Protein AF-0000000068922779 (afdb_homodimer)

Structure (mmCIF, N/CA/C/O backbone):
data_AF-0000000068922779-model_v1
#
loop_
_entity.id
_entity.type
_entity.pdbx_description
1 polymer 'BnaA01g36210D protein'
#
loop_
_atom_site.group_PDB
_atom_site.id
_atom_site.type_symbol
_atom_site.label_atom_id
_atom_site.label_alt_id
_atom_site.label_comp_id
_atom_site.label_asym_id
_atom_site.label_entity_id
_atom_site.label_seq_id
_atom_site.pdbx_PDB_ins_code
_atom_site.Cartn_x
_atom_site.Cartn_y
_atom_site.Cartn_z
_atom_site.occupancy
_atom_site.B_iso_or_equiv
_atom_site.auth_seq_id
_atom_site.auth_comp_id
_atom_site.auth_asym_id
_atom_site.auth_atom_id
_atom_site.pdbx_PDB_model_num
ATOM 1 N N . MET A 1 1 ? -6.801 -11.211 -26.453 1 50.28 1 MET A N 1
ATOM 2 C CA . MET A 1 1 ? -7.262 -10.625 -25.203 1 50.28 1 MET A CA 1
ATOM 3 C C . MET A 1 1 ? -6.152 -10.625 -24.156 1 50.28 1 MET A C 1
ATOM 5 O O . MET A 1 1 ? -5.465 -11.633 -23.969 1 50.28 1 MET A O 1
ATOM 9 N N . TYR A 1 2 ? -5.625 -9.5 -23.656 1 65.19 2 TYR A N 1
ATOM 10 C CA . TYR A 1 2 ? -4.406 -9.391 -22.859 1 65.19 2 TYR A CA 1
ATOM 11 C C . TYR A 1 2 ? -4.586 -10.055 -21.5 1 65.19 2 TYR A C 1
ATOM 13 O O . TYR A 1 2 ? -5.633 -9.898 -20.859 1 65.19 2 TYR A O 1
ATOM 21 N N . ASP A 1 3 ? -3.807 -11.062 -21.094 1 85.06 3 ASP A N 1
ATOM 22 C CA . ASP A 1 3 ? -3.832 -11.805 -19.844 1 85.06 3 ASP A CA 1
ATOM 23 C C . ASP A 1 3 ? -3.525 -10.883 -18.656 1 85.06 3 ASP A C 1
ATOM 25 O O . ASP A 1 3 ? -2.445 -10.297 -18.578 1 85.06 3 ASP A O 1
ATOM 29 N N . TRP A 1 4 ? -4.547 -10.594 -17.922 1 91.25 4 TRP A N 1
ATOM 30 C CA . TRP A 1 4 ? -4.461 -9.727 -16.75 1 91.25 4 TRP A CA 1
ATOM 31 C C . TRP A 1 4 ? -3.211 -10.031 -15.938 1 91.25 4 TRP A C 1
ATOM 33 O O . TRP A 1 4 ? -2.662 -9.141 -15.273 1 91.25 4 TRP A O 1
ATOM 43 N N . PHE A 1 5 ? -2.762 -11.234 -15.93 1 95.81 5 PHE A N 1
ATOM 44 C CA . PHE A 1 5 ? -1.639 -11.711 -15.133 1 95.81 5 PHE A CA 1
ATOM 45 C C . PHE A 1 5 ? -0.348 -11.008 -15.539 1 95.81 5 PHE A C 1
ATOM 47 O O . PHE A 1 5 ? 0.45 -10.625 -14.688 1 95.81 5 PHE A O 1
ATOM 54 N N . GLU A 1 6 ? -0.204 -10.719 -16.75 1 91.94 6 GLU A N 1
ATOM 55 C CA . GLU A 1 6 ? 1.046 -10.188 -17.281 1 91.94 6 GLU A CA 1
ATOM 56 C C . GLU A 1 6 ? 1.306 -8.773 -16.766 1 91.94 6 GLU A C 1
ATOM 58 O O . GLU A 1 6 ? 2.455 -8.336 -16.703 1 91.94 6 GLU A O 1
ATOM 63 N N . LYS A 1 7 ? 0.278 -8.125 -16.391 1 89.56 7 LYS A N 1
ATOM 64 C CA . LYS A 1 7 ? 0.436 -6.746 -15.922 1 89.56 7 LYS A CA 1
ATOM 65 C C . LYS A 1 7 ? 0.249 -6.652 -14.406 1 89.56 7 LYS A C 1
ATOM 67 O O . LYS A 1 7 ? 0.225 -5.555 -13.852 1 89.56 7 LYS A O 1
ATOM 72 N N . SER A 1 8 ? 0.121 -7.789 -13.828 1 93.12 8 SER A N 1
ATOM 73 C CA . SER A 1 8 ? -0.162 -7.789 -12.398 1 93.12 8 SER A CA 1
ATOM 74 C C . SER A 1 8 ? 1.121 -7.68 -11.586 1 93.12 8 SER A C 1
ATOM 76 O O . SER A 1 8 ? 2.217 -7.879 -12.109 1 93.12 8 SER A O 1
ATOM 78 N N . PHE A 1 9 ? 0.918 -7.293 -10.336 1 92.88 9 PHE A N 1
ATOM 79 C CA . PHE A 1 9 ? 2.043 -7.219 -9.414 1 92.88 9 PHE A CA 1
ATOM 80 C C . PHE A 1 9 ? 2.652 -8.602 -9.195 1 92.88 9 PHE A C 1
ATOM 82 O O . PHE A 1 9 ? 3.779 -8.719 -8.703 1 92.88 9 PHE A O 1
ATOM 89 N N . LEU A 1 10 ? 1.952 -9.578 -9.516 1 96.38 10 LEU A N 1
ATOM 90 C CA . LEU A 1 10 ? 2.361 -10.953 -9.25 1 96.38 10 LEU A CA 1
ATOM 91 C C . LEU A 1 10 ? 3.582 -11.32 -10.086 1 96.38 10 LEU A C 1
ATOM 93 O O . LEU A 1 10 ? 4.516 -11.953 -9.586 1 96.38 10 LEU A O 1
ATOM 97 N N . VAL A 1 11 ? 3.594 -10.883 -11.336 1 95.12 11 VAL A N 1
ATOM 98 C CA . VAL A 1 11 ? 4.719 -11.188 -12.211 1 95.12 11 VAL A CA 1
ATOM 99 C C . VAL A 1 11 ? 5.992 -10.555 -11.664 1 95.12 11 VAL A C 1
ATOM 101 O O . VAL A 1 11 ? 7.008 -11.227 -11.492 1 95.12 11 VAL A O 1
ATOM 104 N N . ARG A 1 12 ? 5.898 -9.297 -11.344 1 92.06 12 ARG A N 1
ATOM 105 C CA . ARG A 1 12 ? 7.047 -8.586 -10.797 1 92.06 12 ARG A CA 1
ATOM 106 C C . ARG A 1 12 ? 7.434 -9.148 -9.43 1 92.06 12 ARG A C 1
ATOM 108 O O . ARG A 1 12 ? 8.617 -9.227 -9.102 1 92.06 12 ARG A O 1
ATOM 115 N N . GLY A 1 13 ? 6.469 -9.531 -8.719 1 94.5 13 GLY A N 1
ATOM 116 C CA . GLY A 1 13 ? 6.715 -10.133 -7.418 1 94.5 13 GLY A CA 1
ATOM 117 C C . GLY A 1 13 ? 7.516 -11.414 -7.492 1 94.5 13 GLY A C 1
ATOM 118 O O . GLY A 1 13 ? 8.484 -11.602 -6.75 1 94.5 13 GLY A O 1
ATOM 119 N N . ILE A 1 14 ? 7.137 -12.219 -8.391 1 95.44 14 ILE A N 1
ATOM 120 C CA . ILE A 1 14 ? 7.828 -13.5 -8.547 1 95.44 14 ILE A CA 1
ATOM 121 C C . ILE A 1 14 ? 9.219 -13.258 -9.141 1 95.44 14 ILE A C 1
ATOM 123 O O . ILE A 1 14 ? 10.203 -13.828 -8.656 1 95.44 14 ILE A O 1
ATOM 127 N N . ALA A 1 15 ? 9.328 -12.344 -10.148 1 93.75 15 ALA A N 1
ATOM 128 C CA . ALA A 1 15 ? 10.602 -12.023 -10.773 1 93.75 15 ALA A CA 1
ATOM 129 C C . ALA A 1 15 ? 11.57 -11.406 -9.766 1 93.75 15 ALA A C 1
ATOM 131 O O . ALA A 1 15 ? 12.781 -11.609 -9.852 1 93.75 15 ALA A O 1
ATOM 132 N N . GLY A 1 16 ? 11.086 -10.75 -8.875 1 91.25 16 GLY A N 1
ATOM 133 C CA . GLY A 1 16 ? 11.891 -10.148 -7.82 1 91.25 16 GLY A CA 1
ATOM 134 C C . GLY A 1 16 ? 12.656 -11.172 -7 1 91.25 16 GLY A C 1
ATOM 135 O O . GLY A 1 16 ? 13.641 -10.844 -6.34 1 91.25 16 GLY A O 1
ATOM 136 N N . PHE A 1 17 ? 12.203 -12.367 -7.051 1 93.56 17 PHE A N 1
ATOM 137 C CA . PHE A 1 17 ? 12.891 -13.445 -6.359 1 93.56 17 PHE A CA 1
ATOM 138 C C . PHE A 1 17 ? 13.914 -14.117 -7.277 1 93.56 17 PHE A C 1
ATOM 140 O O . PHE A 1 17 ? 14.508 -15.133 -6.914 1 93.56 17 PHE A O 1
ATOM 147 N N . GLY A 1 18 ? 14.047 -13.641 -8.562 1 92.56 18 GLY A N 1
ATOM 148 C CA . GLY A 1 18 ? 15.094 -14.133 -9.445 1 92.56 18 GLY A CA 1
ATOM 149 C C . GLY A 1 18 ? 14.578 -15.039 -10.539 1 92.56 18 GLY A C 1
ATOM 150 O O . GLY A 1 18 ? 15.359 -15.68 -11.25 1 92.56 18 GLY A O 1
ATOM 151 N N . VAL A 1 19 ? 13.367 -15.117 -10.648 1 92.44 19 VAL A N 1
ATOM 152 C CA . VAL A 1 19 ? 12.781 -15.961 -11.688 1 92.44 19 VAL A CA 1
ATOM 153 C C . VAL A 1 19 ? 12.516 -15.117 -12.938 1 92.44 19 VAL A C 1
ATOM 155 O O . VAL A 1 19 ? 11.984 -14.008 -12.844 1 92.44 19 VAL A O 1
ATOM 158 N N . ASP A 1 20 ? 12.781 -15.625 -14.055 1 94.25 20 ASP A N 1
ATOM 159 C CA . ASP A 1 20 ? 12.602 -14.938 -15.328 1 94.25 20 ASP A CA 1
ATOM 160 C C . ASP A 1 20 ? 11.125 -14.641 -15.594 1 94.25 20 ASP A C 1
ATOM 162 O O . ASP A 1 20 ? 10.281 -15.531 -15.484 1 94.25 20 ASP A O 1
ATOM 166 N N . GLU A 1 21 ? 10.836 -13.422 -15.93 1 94.81 21 GLU A N 1
ATOM 167 C CA . GLU A 1 21 ? 9.461 -12.992 -16.156 1 94.81 21 GLU A CA 1
ATOM 168 C C . GLU A 1 21 ? 8.805 -13.789 -17.281 1 94.81 21 GLU A C 1
ATOM 170 O O . GLU A 1 21 ? 7.633 -14.156 -17.188 1 94.81 21 GLU A O 1
ATOM 175 N N . SER A 1 22 ? 9.516 -13.984 -18.391 1 93.38 22 SER A N 1
ATOM 176 C CA . SER A 1 22 ? 8.969 -14.711 -19.516 1 93.38 22 SER A CA 1
ATOM 177 C C . SER A 1 22 ? 8.586 -16.141 -19.141 1 93.38 22 SER A C 1
ATOM 179 O O . SER A 1 22 ? 7.555 -16.656 -19.562 1 93.38 22 SER A O 1
ATOM 181 N N . TYR A 1 23 ? 9.422 -16.75 -18.391 1 92.81 23 TYR A N 1
ATOM 182 C CA . TYR A 1 23 ? 9.148 -18.094 -17.875 1 92.81 23 TYR A CA 1
ATOM 183 C C . TYR A 1 23 ? 7.879 -18.109 -17.047 1 92.81 23 TYR A C 1
ATOM 185 O O . TYR A 1 23 ? 7.02 -18.984 -17.234 1 92.81 23 TYR A O 1
ATOM 193 N N . VAL A 1 24 ? 7.766 -17.141 -16.141 1 94.25 24 VAL A N 1
ATOM 194 C CA . VAL A 1 24 ? 6.598 -17.047 -15.273 1 94.25 24 VAL A CA 1
ATOM 195 C C . VAL A 1 24 ? 5.332 -16.938 -16.125 1 94.25 24 VAL A C 1
ATOM 197 O O . VAL A 1 24 ? 4.359 -17.656 -15.891 1 94.25 24 VAL A O 1
ATOM 200 N N . LYS A 1 25 ? 5.344 -16.078 -17.094 1 94.12 25 LYS A N 1
ATOM 201 C CA . LYS A 1 25 ? 4.188 -15.859 -17.953 1 94.12 25 LYS A CA 1
ATOM 202 C C . LYS A 1 25 ? 3.844 -17.125 -18.734 1 94.12 25 LYS A C 1
ATOM 204 O O . LYS A 1 25 ? 2.67 -17.469 -18.875 1 94.12 25 LYS A O 1
ATOM 209 N N . GLN A 1 26 ? 4.887 -17.781 -19.25 1 92.69 26 GLN A N 1
ATOM 210 C CA . GLN A 1 26 ? 4.699 -19.016 -20.016 1 92.69 26 GLN A CA 1
ATOM 211 C C . GLN A 1 26 ? 4.035 -20.094 -19.172 1 92.69 26 GLN A C 1
ATOM 213 O O . GLN A 1 26 ? 3.096 -20.75 -19.625 1 92.69 26 GLN A O 1
ATOM 218 N N . ARG A 1 27 ? 4.504 -20.172 -18 1 93.62 27 ARG A N 1
ATOM 219 C CA . ARG A 1 27 ? 3.959 -21.219 -17.156 1 93.62 27 ARG A CA 1
ATOM 220 C C . ARG A 1 27 ? 2.545 -20.875 -16.703 1 93.62 27 ARG A C 1
ATOM 222 O O . ARG A 1 27 ? 1.692 -21.766 -16.578 1 93.62 27 ARG A O 1
ATOM 229 N N . TRP A 1 28 ? 2.289 -19.641 -16.453 1 94.56 28 TRP A N 1
ATOM 230 C CA . TRP A 1 28 ? 0.954 -19.203 -16.062 1 94.56 28 TRP A CA 1
ATOM 231 C C . TRP A 1 28 ? -0.071 -19.562 -17.141 1 94.56 28 TRP A C 1
ATOM 233 O O . TRP A 1 28 ? -1.213 -19.906 -16.812 1 94.56 28 TRP A O 1
ATOM 243 N N . ARG A 1 29 ? 0.31 -19.531 -18.359 1 93.12 29 ARG A N 1
ATOM 244 C CA . ARG A 1 29 ? -0.602 -19.844 -19.453 1 93.12 29 ARG A CA 1
ATOM 245 C C . ARG A 1 29 ? -1.097 -21.281 -19.375 1 93.12 29 ARG A C 1
ATOM 247 O O . ARG A 1 29 ? -2.168 -21.594 -19.891 1 93.12 29 ARG A O 1
ATOM 254 N N . LEU A 1 30 ? -0.381 -22.156 -18.672 1 93.44 30 LEU A N 1
ATOM 255 C CA . LEU A 1 30 ? -0.716 -23.578 -18.594 1 93.44 30 LEU A CA 1
ATOM 256 C C . LEU A 1 30 ? -1.708 -23.844 -17.469 1 93.44 30 LEU A C 1
ATOM 258 O O . LEU A 1 30 ? -2.266 -24.938 -17.375 1 93.44 30 LEU A O 1
ATOM 262 N N . VAL A 1 31 ? -1.928 -22.891 -16.641 1 93.62 31 VAL A N 1
ATOM 263 C CA . VAL A 1 31 ? -2.871 -23.031 -15.531 1 93.62 31 VAL A CA 1
ATOM 264 C C . VAL A 1 31 ? -4.301 -23.031 -16.078 1 93.62 31 VAL A C 1
ATOM 266 O O . VAL A 1 31 ? -4.625 -22.266 -16.984 1 93.62 31 VAL A O 1
ATOM 269 N N . PRO A 1 32 ? -5.109 -23.828 -15.516 1 94.12 32 PRO A N 1
ATOM 270 C CA . PRO A 1 32 ? -6.496 -23.891 -15.977 1 94.12 32 PRO A CA 1
ATOM 271 C C . PRO A 1 32 ? -7.227 -22.562 -15.859 1 94.12 32 PRO A C 1
ATOM 273 O O . PRO A 1 32 ? -7.027 -21.828 -14.891 1 94.12 32 PRO A O 1
ATOM 276 N N . VAL A 1 33 ? -8.156 -22.266 -16.719 1 93.44 33 VAL A N 1
ATOM 277 C CA . VAL A 1 33 ? -8.852 -20.984 -16.844 1 93.44 33 VAL A CA 1
ATOM 278 C C . VAL A 1 33 ? -9.688 -20.734 -15.602 1 93.44 33 VAL A C 1
ATOM 280 O O . VAL A 1 33 ? -9.742 -19.594 -15.109 1 93.44 33 VAL A O 1
ATOM 283 N N . GLU A 1 34 ? -10.297 -21.766 -15.102 1 94.88 34 GLU A N 1
ATOM 284 C CA . GLU A 1 34 ? -11.148 -21.625 -13.922 1 94.88 34 GLU A CA 1
ATOM 285 C C . GLU A 1 34 ? -10.336 -21.188 -12.703 1 94.88 34 GLU A C 1
ATOM 287 O O . GLU A 1 34 ? -10.766 -20.328 -11.93 1 94.88 34 GLU A O 1
ATOM 292 N N . THR A 1 35 ? -9.188 -21.781 -12.57 1 95.88 35 THR A N 1
ATOM 293 C CA . THR A 1 35 ? -8.289 -21.422 -11.477 1 95.88 35 THR A CA 1
ATOM 294 C C . THR A 1 35 ? -7.805 -19.984 -11.625 1 95.88 35 THR A C 1
ATOM 296 O O . THR A 1 35 ? -7.777 -19.234 -10.656 1 95.88 35 THR A O 1
ATOM 299 N N . LYS A 1 36 ? -7.461 -19.562 -12.812 1 95.88 36 LYS A N 1
ATOM 300 C CA . LYS A 1 36 ? -7.023 -18.203 -13.078 1 95.88 36 LYS A CA 1
ATOM 301 C C . LYS A 1 36 ? -8.117 -17.188 -12.719 1 95.88 36 LYS A C 1
ATOM 303 O O . LYS A 1 36 ? -7.824 -16.109 -12.195 1 95.88 36 LYS A O 1
ATOM 308 N N . ARG A 1 37 ? -9.289 -17.578 -13 1 96.06 37 ARG A N 1
ATOM 309 C CA . ARG A 1 37 ? -10.406 -16.688 -12.719 1 96.06 37 ARG A CA 1
ATOM 310 C C . ARG A 1 37 ? -10.547 -16.438 -11.227 1 96.06 37 ARG A C 1
ATOM 312 O O . ARG A 1 37 ? -10.805 -15.305 -10.797 1 96.06 37 ARG A O 1
ATOM 319 N N . LYS A 1 38 ? -10.375 -17.453 -10.453 1 96.94 38 LYS A N 1
ATOM 320 C CA . LYS A 1 38 ? -10.453 -17.312 -9.008 1 96.94 38 LYS A CA 1
ATOM 321 C C . LYS A 1 38 ? -9.352 -16.406 -8.477 1 96.94 38 LYS A C 1
ATOM 323 O O . LYS A 1 38 ? -9.594 -15.562 -7.613 1 96.94 38 LYS A O 1
ATOM 328 N N . VAL A 1 39 ? -8.18 -16.547 -9 1 96.81 39 VAL A N 1
ATOM 329 C CA . VAL A 1 39 ? -7.047 -15.719 -8.594 1 96.81 39 VAL A CA 1
ATOM 330 C C . VAL A 1 39 ? -7.293 -14.273 -9 1 96.81 39 VAL A C 1
ATOM 332 O O . VAL A 1 39 ? -7.039 -13.344 -8.227 1 96.81 39 VAL A O 1
ATOM 335 N N . GLU A 1 40 ? -7.793 -14.156 -10.18 1 96.56 40 GLU A N 1
ATOM 336 C CA . GLU A 1 40 ? -8.086 -12.812 -10.68 1 96.56 40 GLU A CA 1
ATOM 337 C C . GLU A 1 40 ? -9.07 -12.094 -9.766 1 96.56 40 GLU A C 1
ATOM 339 O O . GLU A 1 40 ? -8.906 -10.898 -9.484 1 96.56 40 GLU A O 1
ATOM 344 N N . GLU A 1 41 ? -10.047 -12.797 -9.352 1 96.62 41 GLU A N 1
ATOM 345 C CA . GLU A 1 41 ? -11.047 -12.211 -8.461 1 96.62 41 GLU A CA 1
ATOM 346 C C . GLU A 1 41 ? -10.414 -11.758 -7.152 1 96.62 41 GLU A C 1
ATOM 348 O O . GLU A 1 41 ? -10.727 -10.68 -6.648 1 96.62 41 GLU A O 1
ATOM 353 N N . LYS A 1 42 ? -9.562 -12.547 -6.652 1 96.56 42 LYS A N 1
ATOM 354 C CA . LYS A 1 42 ? -8.859 -12.18 -5.43 1 96.56 42 LYS A CA 1
ATOM 355 C C . LYS A 1 42 ? -8.008 -10.922 -5.641 1 96.56 42 LYS A C 1
ATOM 357 O O . LYS A 1 42 ? -7.98 -10.039 -4.789 1 96.56 42 LYS A O 1
ATOM 362 N N . VAL A 1 43 ? -7.336 -10.836 -6.758 1 96 43 VAL A N 1
ATOM 363 C CA . VAL A 1 43 ? -6.461 -9.711 -7.066 1 96 43 VAL A CA 1
ATOM 364 C C . VAL A 1 43 ? -7.297 -8.438 -7.219 1 96 43 VAL A C 1
ATOM 366 O O . VAL A 1 43 ? -6.918 -7.379 -6.711 1 96 43 VAL A O 1
ATOM 369 N N . LYS A 1 44 ? -8.398 -8.633 -7.883 1 95.5 44 LYS A N 1
ATOM 370 C CA . LYS A 1 44 ? -9.273 -7.48 -8.062 1 95.5 44 LYS A CA 1
ATOM 371 C C . LYS A 1 44 ? -9.805 -6.977 -6.723 1 95.5 44 LYS A C 1
ATOM 373 O O . LYS A 1 44 ? -9.883 -5.77 -6.496 1 95.5 44 LYS A O 1
ATOM 378 N N . MET A 1 45 ? -10.125 -7.875 -5.867 1 94.56 45 MET A N 1
ATOM 379 C CA . MET A 1 45 ? -10.594 -7.5 -4.535 1 94.56 45 MET A CA 1
ATOM 380 C C . MET A 1 45 ? -9.492 -6.797 -3.75 1 94.56 45 MET A C 1
ATOM 382 O O . MET A 1 45 ? -9.75 -5.801 -3.068 1 94.56 45 MET A O 1
ATOM 386 N N . LEU A 1 46 ? -8.344 -7.297 -3.871 1 93.75 46 LEU A N 1
ATOM 387 C CA . LEU A 1 46 ? -7.203 -6.68 -3.197 1 93.75 46 LEU A CA 1
ATOM 388 C C . LEU A 1 46 ? -6.945 -5.277 -3.74 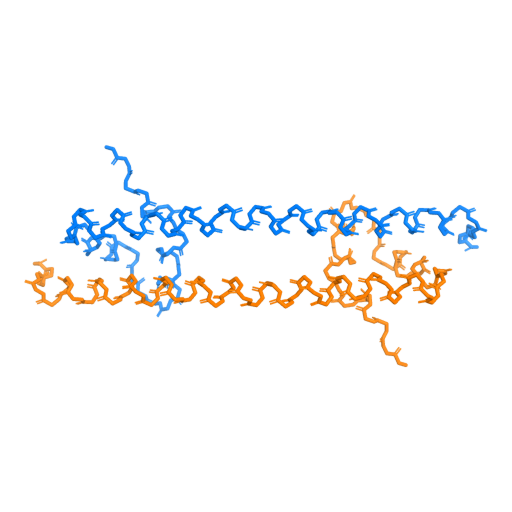1 93.75 46 LEU A C 1
ATOM 390 O O . LEU A 1 46 ? -6.652 -4.359 -2.975 1 93.75 46 LEU A O 1
ATOM 394 N N . GLN A 1 47 ? -7.02 -5.09 -5.016 1 92.19 47 GLN A N 1
ATOM 395 C CA . GLN A 1 47 ? -6.812 -3.789 -5.641 1 92.19 47 GLN A CA 1
ATOM 396 C C . GLN A 1 47 ? -7.855 -2.779 -5.164 1 92.19 47 GLN A C 1
ATOM 398 O O . GLN A 1 47 ? -7.531 -1.613 -4.926 1 92.19 47 GLN A O 1
ATOM 403 N N . ALA A 1 48 ? -9.055 -3.273 -5.062 1 92.5 48 ALA A N 1
ATOM 404 C CA . ALA A 1 48 ? -10.102 -2.396 -4.547 1 92.5 48 ALA A CA 1
ATOM 405 C C . ALA A 1 48 ? -9.781 -1.938 -3.127 1 92.5 48 ALA A C 1
ATOM 407 O O . ALA A 1 48 ? -9.961 -0.763 -2.795 1 92.5 48 ALA A O 1
ATOM 408 N N . LYS A 1 49 ? -9.32 -2.838 -2.324 1 91.56 49 LYS A N 1
ATOM 409 C CA . LYS A 1 49 ? -8.938 -2.504 -0.954 1 91.56 49 LYS A CA 1
ATOM 410 C C . LYS A 1 49 ? -7.762 -1.533 -0.934 1 91.56 49 LYS A C 1
ATOM 412 O O . LYS A 1 49 ? -7.688 -0.656 -0.07 1 91.56 49 LYS A O 1
ATOM 417 N N . GLU A 1 50 ? -6.852 -1.707 -1.837 1 89.5 50 GLU A N 1
ATOM 418 C CA . GLU A 1 50 ? -5.699 -0.812 -1.935 1 89.5 50 GLU A CA 1
ATOM 419 C C . GLU A 1 50 ? -6.141 0.623 -2.211 1 89.5 50 GLU A C 1
ATOM 421 O O . GLU A 1 50 ? -5.598 1.566 -1.633 1 89.5 50 GLU A O 1
ATOM 426 N N . ILE A 1 51 ? -7.094 0.722 -3.074 1 91.69 51 ILE A N 1
ATOM 427 C CA . ILE A 1 51 ? -7.602 2.051 -3.4 1 91.69 51 ILE A CA 1
ATOM 428 C C . ILE A 1 51 ? -8.242 2.678 -2.162 1 91.69 51 ILE A C 1
ATOM 430 O O . ILE A 1 51 ? -8.062 3.871 -1.903 1 91.69 51 ILE A O 1
ATOM 434 N N . GLU A 1 52 ? -8.953 1.856 -1.407 1 90 52 GLU A N 1
ATOM 435 C CA . GLU A 1 52 ? -9.547 2.336 -0.164 1 90 52 GLU A CA 1
ATOM 436 C C . GLU A 1 52 ? -8.477 2.793 0.821 1 90 52 GLU A C 1
ATOM 438 O O . GLU A 1 52 ? -8.641 3.814 1.494 1 90 52 GLU A O 1
ATOM 443 N N . PHE A 1 53 ? -7.418 2.09 0.815 1 90.5 53 PHE A N 1
ATOM 444 C CA . PHE A 1 53 ? -6.293 2.447 1.673 1 90.5 53 PHE A CA 1
ATOM 445 C C . PHE A 1 53 ? -5.695 3.783 1.252 1 90.5 53 PHE A C 1
ATOM 447 O O . PHE A 1 53 ? -5.379 4.621 2.098 1 90.5 53 PHE A O 1
ATOM 454 N N . VAL A 1 54 ? -5.551 3.938 0.076 1 90.5 54 VAL A N 1
ATOM 455 C CA . VAL A 1 54 ? -5.016 5.191 -0.448 1 90.5 54 VAL A CA 1
ATOM 456 C C . VAL A 1 54 ? -5.949 6.344 -0.083 1 90.5 54 VAL A C 1
ATOM 458 O O . VAL A 1 54 ? -5.492 7.422 0.303 1 90.5 54 VAL A O 1
ATOM 461 N N . LEU A 1 55 ? -7.23 6.121 -0.135 1 94.75 55 LEU A N 1
ATOM 462 C CA . LEU A 1 55 ? -8.211 7.133 0.255 1 94.75 55 LEU A CA 1
ATOM 463 C C . LEU A 1 55 ? -8.031 7.523 1.719 1 94.75 55 LEU A C 1
ATOM 465 O O . LEU A 1 55 ? -8.008 8.711 2.049 1 94.75 55 LEU A O 1
ATOM 469 N N . GLN A 1 56 ? -7.859 6.531 2.557 1 94 56 GLN A N 1
ATOM 470 C CA . GLN A 1 56 ? -7.672 6.793 3.979 1 94 56 GLN A CA 1
ATOM 471 C C . GLN A 1 56 ? -6.395 7.586 4.227 1 94 56 GLN A C 1
ATOM 473 O O . GLN A 1 56 ? -6.387 8.523 5.027 1 94 56 GLN A O 1
ATOM 478 N N . LYS A 1 57 ? -5.301 7.242 3.551 1 94.94 57 LYS A N 1
ATOM 479 C CA . LYS A 1 57 ? -4.035 7.961 3.686 1 94.94 57 LYS A CA 1
ATOM 480 C C . LYS A 1 57 ? -4.191 9.422 3.281 1 94.94 57 LYS A C 1
ATOM 482 O O . LYS A 1 57 ? -3.643 10.312 3.936 1 94.94 57 LYS A O 1
ATOM 487 N N . THR A 1 58 ? -4.93 9.633 2.189 1 96 58 THR A N 1
ATOM 488 C CA . THR A 1 58 ? -5.09 11 1.694 1 96 58 THR A CA 1
ATOM 489 C C . THR A 1 58 ? -5.934 11.828 2.654 1 96 58 THR A C 1
ATOM 491 O O . THR A 1 58 ? -5.719 13.031 2.797 1 96 58 THR A O 1
ATOM 494 N N . GLU A 1 59 ? -6.855 11.156 3.316 1 96.5 59 GLU A N 1
ATOM 495 C CA . GLU A 1 59 ? -7.664 11.852 4.312 1 96.5 59 GLU A CA 1
ATOM 496 C C . GLU A 1 59 ? -6.812 12.32 5.492 1 96.5 59 GLU A C 1
ATOM 498 O O . GLU A 1 59 ? -6.945 13.453 5.953 1 96.5 59 GLU A O 1
ATOM 503 N N . ILE A 1 60 ? -5.945 11.445 5.926 1 96.44 60 ILE A N 1
ATOM 504 C CA . ILE A 1 60 ? -5.066 11.797 7.035 1 96.44 60 ILE A CA 1
ATOM 505 C C . ILE A 1 60 ? -4.105 12.898 6.602 1 96.44 60 ILE A C 1
ATOM 507 O O . ILE A 1 60 ? -3.865 13.852 7.344 1 96.44 60 ILE A O 1
ATOM 511 N N . LEU A 1 61 ? -3.613 12.773 5.402 1 96.75 61 LEU A N 1
ATOM 512 C CA . LEU A 1 61 ? -2.732 13.797 4.859 1 96.75 61 LEU A CA 1
ATOM 513 C C . LEU A 1 61 ? -3.438 15.148 4.809 1 96.75 61 LEU A C 1
ATOM 515 O O . LEU A 1 61 ? -2.855 16.172 5.172 1 96.75 61 LEU A O 1
ATOM 519 N N . HIS A 1 62 ? -4.699 15.148 4.367 1 97.25 62 HIS A N 1
ATOM 520 C CA . HIS A 1 62 ? -5.492 16.375 4.316 1 97.25 62 HIS A CA 1
ATOM 521 C C . HIS A 1 62 ? -5.672 16.969 5.707 1 97.25 62 HIS A C 1
ATOM 523 O O . HIS A 1 62 ? -5.5 18.172 5.895 1 97.25 62 HIS A O 1
ATOM 529 N N . GLU A 1 63 ? -6.016 16.172 6.641 1 97.12 63 GLU A N 1
ATOM 530 C CA . GLU A 1 63 ? -6.203 16.625 8.016 1 97.12 63 GLU A CA 1
ATOM 531 C C . GLU A 1 63 ? -4.93 17.25 8.57 1 97.12 63 GLU A C 1
ATOM 533 O O . GLU A 1 63 ? -4.961 18.359 9.109 1 97.12 63 GLU A O 1
ATOM 538 N N . VAL A 1 64 ? -3.805 16.562 8.383 1 97.19 64 VAL A N 1
ATOM 539 C CA . VAL A 1 64 ? -2.533 17.016 8.945 1 97.19 64 VAL A CA 1
ATOM 540 C C . VAL A 1 64 ? -2.094 18.312 8.258 1 97.19 64 VAL A C 1
ATOM 542 O O . VAL A 1 64 ? -1.633 19.234 8.914 1 97.19 64 VAL A O 1
ATOM 545 N N . THR A 1 65 ? -2.264 18.312 6.949 1 97.06 65 THR A N 1
ATOM 546 C CA . THR A 1 65 ? -1.9 19.531 6.223 1 97.06 65 THR A CA 1
ATOM 547 C C . THR A 1 65 ? -2.734 20.719 6.699 1 97.06 65 THR A C 1
ATOM 549 O O . THR A 1 65 ? -2.221 21.828 6.836 1 97.06 65 THR A O 1
ATOM 552 N N . SER A 1 66 ? -3.992 20.438 7 1 96.31 66 SER A N 1
ATOM 553 C CA . SER A 1 66 ? -4.875 21.484 7.512 1 96.31 66 SER A CA 1
ATOM 554 C C . SER A 1 66 ? -4.41 21.984 8.883 1 96.31 66 SER A C 1
ATOM 556 O O . SER A 1 66 ? -4.414 23.188 9.148 1 96.31 66 SER A O 1
ATOM 558 N N . LEU A 1 67 ? -4.023 21.109 9.727 1 96.06 67 LEU A N 1
ATOM 559 C CA . LEU A 1 67 ? -3.525 21.453 11.055 1 96.06 67 LEU A CA 1
ATOM 560 C C . LEU A 1 67 ? -2.264 22.312 10.945 1 96.06 67 LEU A C 1
ATOM 562 O O . LEU A 1 67 ? -2.117 23.297 11.664 1 96.06 67 LEU A O 1
ATOM 566 N N . ILE A 1 68 ? -1.364 21.984 10.07 1 95.19 68 ILE A N 1
ATOM 567 C CA . ILE A 1 68 ? -0.113 22.703 9.859 1 95.19 68 ILE A CA 1
ATOM 568 C C . ILE A 1 68 ? -0.406 24.109 9.32 1 95.19 68 ILE A C 1
ATOM 570 O O . ILE A 1 68 ? 0.205 25.078 9.758 1 95.19 68 ILE A O 1
ATOM 574 N N . ALA A 1 69 ? -1.338 24.156 8.367 1 93.94 69 ALA A N 1
ATOM 575 C CA . ALA A 1 69 ? -1.736 25.453 7.824 1 93.94 69 ALA A CA 1
ATOM 576 C C . ALA A 1 69 ? -2.268 26.359 8.922 1 93.94 69 ALA A C 1
ATOM 578 O O . ALA A 1 69 ? -1.903 27.547 8.992 1 93.94 69 ALA A O 1
ATOM 579 N N . GLU A 1 70 ? -3.078 25.891 9.805 1 93.44 70 GLU A N 1
ATOM 580 C CA . GLU A 1 70 ? -3.635 26.672 10.906 1 93.44 70 GLU A CA 1
ATOM 581 C C . GLU A 1 70 ? -2.539 27.125 11.867 1 93.44 70 GLU A C 1
ATOM 583 O O . GLU A 1 70 ? -2.525 28.281 12.297 1 93.44 70 GLU A O 1
ATOM 588 N N . ALA A 1 71 ? -1.614 26.203 12.156 1 91.75 71 ALA A N 1
ATOM 589 C CA . ALA A 1 71 ? -0.501 26.547 13.039 1 91.75 71 ALA A CA 1
ATOM 590 C C . ALA A 1 71 ? 0.382 27.625 12.43 1 91.75 71 ALA A C 1
ATOM 592 O O . ALA A 1 71 ? 0.985 28.422 13.148 1 91.75 71 ALA A O 1
ATOM 593 N N . SER A 1 72 ? 0.548 27.609 11.133 1 88 72 SER A N 1
ATOM 594 C CA . SER A 1 72 ? 1.379 28.562 10.406 1 88 72 SER A CA 1
ATOM 595 C C . SER A 1 72 ? 0.76 29.953 10.414 1 88 72 SER A C 1
ATOM 597 O O . SER A 1 72 ? 1.47 30.953 10.297 1 88 72 SER A O 1
ATOM 599 N N . LYS A 1 73 ? -0.479 30.062 10.492 1 89.81 73 LYS A N 1
ATOM 600 C CA . LYS A 1 73 ? -1.168 31.344 10.547 1 89.81 73 LYS A CA 1
ATOM 601 C C . LYS A 1 73 ? -1.014 31.984 11.922 1 89.81 73 LYS A C 1
ATOM 603 O O . LYS A 1 73 ? -0.839 33.188 12.031 1 89.81 73 LYS A O 1
ATOM 608 N N . ASN A 1 74 ? -1.047 31.25 12.875 1 79.88 74 ASN A N 1
ATOM 609 C CA . ASN A 1 74 ? -1.059 31.75 14.25 1 79.88 74 ASN A CA 1
ATOM 610 C C . ASN A 1 74 ? 0.344 32.125 14.727 1 79.88 74 ASN A C 1
ATOM 612 O O . ASN A 1 74 ? 0.502 32.906 15.656 1 79.88 74 ASN A O 1
ATOM 616 N N . LYS A 1 75 ? 1.425 31.469 14.219 1 72.81 75 LYS A N 1
ATOM 617 C CA . LYS A 1 75 ? 2.795 31.797 14.594 1 72.81 75 LYS A CA 1
ATOM 618 C C . LYS A 1 75 ? 3.703 31.844 13.367 1 72.81 75 LYS A C 1
ATOM 620 O O . LYS A 1 75 ? 4.367 30.859 13.047 1 72.81 75 LYS A O 1
ATOM 625 N N . PRO A 1 76 ? 3.633 33 12.648 1 64.62 76 PRO A N 1
ATOM 626 C CA . PRO A 1 76 ? 4.531 33.062 11.492 1 64.62 76 PRO A CA 1
ATOM 627 C C . PRO A 1 76 ? 5.996 32.844 11.875 1 64.62 76 PRO A C 1
ATOM 629 O O . PRO A 1 76 ? 6.387 33.125 13.016 1 64.62 76 PRO A O 1
ATOM 632 N N . LEU A 1 77 ? 6.621 31.875 11.273 1 59.41 77 LEU A N 1
ATOM 633 C CA . LEU A 1 77 ? 8.031 31.672 11.586 1 59.41 77 LEU A CA 1
ATOM 634 C C . LEU A 1 77 ? 8.781 33 11.617 1 59.41 77 LEU A C 1
ATOM 636 O O . LEU A 1 77 ? 8.531 33.875 10.797 1 59.41 77 LEU A O 1
ATOM 640 N N . GLU A 1 78 ? 9.234 33.344 12.859 1 51.31 78 GLU A N 1
ATOM 641 C CA . GLU A 1 78 ? 10.102 34.5 12.938 1 51.31 78 GLU A CA 1
ATOM 642 C C . GLU A 1 78 ? 11.281 34.375 11.969 1 51.31 78 GLU A C 1
ATOM 644 O O . GLU A 1 78 ? 11.75 33.281 11.695 1 51.31 78 GLU A O 1
ATOM 649 N N . MET B 1 1 ? 12.531 12.758 23.422 1 50.5 1 MET B N 1
ATOM 650 C CA . MET B 1 1 ? 11.625 11.727 22.906 1 50.5 1 MET B CA 1
ATOM 651 C C . MET B 1 1 ? 11.266 11.992 21.453 1 50.5 1 MET B C 1
ATOM 653 O O . MET B 1 1 ? 10.945 13.117 21.078 1 50.5 1 MET B O 1
ATOM 657 N N . TYR B 1 2 ? 11.625 11.148 20.453 1 66.38 2 TYR B N 1
ATOM 658 C CA . TYR B 1 2 ? 11.57 11.438 19.016 1 66.38 2 TYR B CA 1
ATOM 659 C C . TYR B 1 2 ? 10.133 11.562 18.547 1 66.38 2 TYR B C 1
ATOM 661 O O . TYR B 1 2 ? 9.266 10.781 18.953 1 66.38 2 TYR B O 1
ATOM 669 N N . ASP B 1 3 ? 9.664 12.672 17.984 1 85.44 3 ASP B N 1
ATOM 670 C CA . ASP B 1 3 ? 8.336 12.961 17.453 1 85.44 3 ASP B CA 1
ATOM 671 C C . ASP B 1 3 ? 7.98 12.023 16.297 1 85.44 3 ASP B C 1
ATOM 673 O O . ASP B 1 3 ? 8.648 12.023 15.266 1 85.44 3 ASP B O 1
ATOM 677 N N . TRP B 1 4 ? 7.121 11.102 16.594 1 91.38 4 TRP B N 1
ATOM 678 C CA . TRP B 1 4 ? 6.668 10.102 15.633 1 91.38 4 TRP B CA 1
ATOM 679 C C . TRP B 1 4 ? 6.414 10.734 14.266 1 91.38 4 TRP B C 1
ATOM 681 O O . TRP B 1 4 ? 6.551 10.07 13.234 1 91.38 4 TRP B O 1
ATOM 691 N N . PHE B 1 5 ? 6.012 11.961 14.219 1 95.94 5 PHE B N 1
ATOM 692 C CA . PHE B 1 5 ? 5.637 12.68 13.016 1 95.94 5 PHE B CA 1
ATOM 693 C C . PHE B 1 5 ? 6.82 12.805 12.062 1 95.94 5 PHE B C 1
ATOM 695 O O . PHE B 1 5 ? 6.672 12.625 10.852 1 95.94 5 PHE B O 1
ATOM 702 N N . GLU B 1 6 ? 7.945 12.969 12.562 1 92.19 6 GLU B N 1
ATOM 703 C CA . GLU B 1 6 ? 9.133 13.242 11.766 1 92.19 6 GLU B CA 1
ATOM 704 C C . GLU B 1 6 ? 9.516 12.039 10.906 1 92.19 6 GLU B C 1
ATOM 706 O O . GLU B 1 6 ? 10.148 12.188 9.859 1 92.19 6 GLU B O 1
ATOM 711 N N . LYS B 1 7 ? 9.094 10.898 11.336 1 89.75 7 LYS B N 1
ATOM 712 C CA . LYS B 1 7 ? 9.453 9.688 10.602 1 89.75 7 LYS B CA 1
ATOM 713 C C . LYS B 1 7 ? 8.242 9.125 9.852 1 89.75 7 LYS B C 1
ATOM 715 O O . LYS B 1 7 ? 8.32 8.039 9.273 1 89.75 7 LYS B O 1
ATOM 720 N N . SER B 1 8 ? 7.203 9.859 9.914 1 93.31 8 SER B N 1
ATOM 721 C CA . SER B 1 8 ? 5.973 9.352 9.305 1 93.31 8 SER B CA 1
ATOM 722 C C . SER B 1 8 ? 5.938 9.648 7.812 1 93.31 8 SER B C 1
ATOM 724 O O . SER B 1 8 ? 6.711 10.469 7.316 1 93.31 8 SER B O 1
ATOM 726 N N . PHE B 1 9 ? 5.07 8.898 7.148 1 93 9 PHE B N 1
ATOM 727 C CA . PHE B 1 9 ? 4.875 9.125 5.723 1 93 9 PHE B CA 1
ATOM 728 C C . PHE B 1 9 ? 4.305 10.516 5.465 1 93 9 PHE B C 1
ATOM 730 O O . PHE B 1 9 ? 4.348 11.016 4.34 1 93 9 PHE B O 1
ATOM 737 N N . LEU B 1 10 ? 3.801 11.109 6.438 1 96.38 10 LEU B N 1
ATOM 738 C CA . LEU B 1 10 ? 3.113 12.391 6.316 1 96.38 10 LEU B CA 1
ATOM 739 C C . LEU B 1 10 ? 4.09 13.492 5.938 1 96.38 10 LEU B C 1
ATOM 741 O O . LEU B 1 10 ? 3.787 14.328 5.082 1 96.38 10 LEU B O 1
ATOM 745 N N . VAL B 1 11 ? 5.277 13.453 6.516 1 95.38 11 VAL B N 1
ATOM 746 C CA . VAL B 1 11 ? 6.273 14.477 6.227 1 95.38 11 VAL B CA 1
ATOM 747 C C . VAL B 1 11 ? 6.676 14.406 4.754 1 95.38 11 VAL B C 1
ATOM 749 O O . VAL B 1 11 ? 6.629 15.406 4.039 1 95.38 11 VAL B O 1
ATOM 752 N N . ARG B 1 12 ? 6.984 13.227 4.32 1 92.12 12 ARG B N 1
ATOM 753 C CA . ARG B 1 12 ? 7.371 13.039 2.924 1 92.12 12 ARG B CA 1
ATOM 754 C C . ARG B 1 12 ? 6.199 13.32 1.989 1 92.12 12 ARG B C 1
ATOM 756 O O . ARG B 1 12 ? 6.383 13.859 0.898 1 92.12 12 ARG B O 1
ATOM 763 N N . GLY B 1 13 ? 5.066 12.984 2.445 1 94.69 13 GLY B N 1
ATOM 764 C CA . GLY B 1 13 ? 3.867 13.258 1.667 1 94.69 13 GLY B CA 1
ATOM 765 C C . GLY B 1 13 ? 3.635 14.734 1.418 1 94.69 13 GLY B C 1
ATOM 766 O O . GLY B 1 13 ? 3.367 15.141 0.287 1 94.69 13 GLY B O 1
ATOM 767 N N . ILE B 1 14 ? 3.803 15.477 2.434 1 95.69 14 ILE B N 1
ATOM 768 C CA . ILE B 1 14 ? 3.602 16.922 2.312 1 95.69 14 ILE B CA 1
ATOM 769 C C . ILE B 1 14 ? 4.742 17.531 1.502 1 95.69 14 ILE B C 1
ATOM 771 O O . ILE B 1 14 ? 4.504 18.344 0.607 1 95.69 14 ILE B O 1
ATOM 775 N N . ALA B 1 15 ? 6.004 17.078 1.745 1 94.19 15 ALA B N 1
ATOM 776 C CA . ALA B 1 15 ? 7.168 17.578 1.022 1 94.19 15 ALA B CA 1
ATOM 777 C C . ALA B 1 15 ? 7.074 17.25 -0.466 1 94.19 15 ALA B C 1
ATOM 779 O O . ALA B 1 15 ? 7.547 18.016 -1.307 1 94.19 15 ALA B O 1
ATOM 780 N N . GLY B 1 16 ? 6.496 16.25 -0.782 1 91.81 16 GLY B N 1
ATOM 781 C CA . GLY B 1 16 ? 6.289 15.852 -2.166 1 91.81 16 GLY B CA 1
ATOM 782 C C . GLY B 1 16 ? 5.477 16.859 -2.957 1 91.81 16 GLY B C 1
ATOM 783 O O . GLY B 1 16 ? 5.531 16.875 -4.188 1 91.81 16 GLY B O 1
ATOM 784 N N . PHE B 1 17 ? 4.762 17.656 -2.277 1 93.94 17 PHE B N 1
ATOM 785 C CA . PHE B 1 17 ? 3.994 18.719 -2.922 1 93.94 17 PHE B CA 1
ATOM 786 C C . PHE B 1 17 ? 4.809 20 -3.012 1 93.94 17 PHE B C 1
ATOM 788 O O . PHE B 1 17 ? 4.293 21.047 -3.406 1 93.94 17 PHE B O 1
ATOM 795 N N . GLY B 1 18 ? 6.102 20 -2.506 1 92.75 18 GLY B N 1
ATOM 796 C CA . GLY B 1 18 ? 6.988 21.141 -2.691 1 92.75 18 GLY B CA 1
ATOM 797 C C . GLY B 1 18 ? 7.199 21.938 -1.422 1 92.75 18 GLY B C 1
ATOM 798 O O . GLY B 1 18 ? 7.781 23.031 -1.459 1 92.75 18 GLY B O 1
ATOM 799 N N . VAL B 1 19 ? 6.723 21.453 -0.403 1 92.56 19 VAL B N 1
ATOM 800 C CA . VAL B 1 19 ? 6.902 22.141 0.869 1 92.56 19 VAL B CA 1
ATOM 801 C C . VAL B 1 19 ? 8.164 21.625 1.562 1 92.56 19 VAL B C 1
ATOM 803 O O . VAL B 1 19 ? 8.391 20.422 1.634 1 92.56 19 VAL B O 1
ATOM 806 N N . ASP B 1 20 ? 8.93 22.469 2.121 1 94.44 20 ASP B N 1
ATOM 807 C CA . ASP B 1 20 ? 10.172 22.125 2.799 1 94.44 20 ASP B CA 1
ATOM 808 C C . ASP B 1 20 ? 9.906 21.25 4.023 1 94.44 20 ASP B C 1
ATOM 810 O O . ASP B 1 20 ? 9.055 21.562 4.848 1 94.44 20 ASP B O 1
ATOM 814 N N . GLU B 1 21 ? 10.625 20.156 4.141 1 95 21 GLU B N 1
ATOM 815 C CA . GLU B 1 21 ? 10.43 19.203 5.227 1 95 21 GLU B CA 1
ATOM 816 C C . GLU B 1 21 ? 10.656 19.859 6.586 1 95 21 GLU B C 1
ATOM 818 O O . GLU B 1 21 ? 9.922 19.594 7.539 1 95 21 GLU B O 1
ATOM 823 N N . SER B 1 22 ? 11.719 20.656 6.723 1 93.56 22 SER B N 1
ATOM 824 C CA . SER B 1 22 ? 12.023 21.312 7.992 1 93.56 22 SER B CA 1
ATOM 825 C C . SER B 1 22 ? 10.898 22.234 8.43 1 93.56 22 SER B C 1
ATOM 827 O O . SER B 1 22 ? 10.562 22.297 9.617 1 93.56 22 SER B O 1
ATOM 829 N N . TYR B 1 23 ? 10.367 22.953 7.504 1 93.06 23 TYR B N 1
ATOM 830 C CA . TYR B 1 23 ? 9.227 23.828 7.77 1 93.06 23 TYR B CA 1
ATOM 831 C C . TYR B 1 23 ? 8.039 23.031 8.289 1 93.06 23 TYR B C 1
ATOM 833 O O . TYR B 1 23 ? 7.418 23.406 9.289 1 93.06 23 TYR B O 1
ATOM 841 N N . VAL B 1 24 ? 7.746 21.922 7.625 1 94.38 24 VAL B N 1
ATOM 842 C CA . VAL B 1 24 ? 6.637 21.062 8.008 1 94.38 24 VAL B CA 1
ATOM 843 C C . VAL B 1 24 ? 6.824 20.594 9.453 1 94.38 24 VAL B C 1
ATOM 845 O O . VAL B 1 24 ? 5.902 20.688 10.266 1 94.38 24 VAL B O 1
ATOM 848 N N . LYS B 1 25 ? 7.996 20.125 9.773 1 94.25 25 LYS B N 1
ATOM 849 C CA . LYS B 1 25 ? 8.297 19.625 11.117 1 94.25 25 LYS B CA 1
ATOM 850 C C . LYS B 1 25 ? 8.172 20.734 12.156 1 94.25 25 LYS B C 1
ATOM 852 O O . LYS B 1 25 ? 7.621 20.516 13.242 1 94.25 25 LYS B O 1
ATOM 857 N N . GLN B 1 26 ? 8.672 21.906 11.805 1 92.88 26 GLN B N 1
ATOM 858 C CA . GLN B 1 26 ? 8.617 23.062 12.711 1 92.88 26 GLN B CA 1
ATOM 859 C C . GLN B 1 26 ? 7.172 23.438 13.023 1 92.88 26 GLN B C 1
ATOM 861 O O . GLN B 1 26 ? 6.824 23.656 14.188 1 92.88 26 GLN B O 1
ATOM 866 N N . ARG B 1 27 ? 6.434 23.422 12.023 1 93.75 27 ARG B N 1
ATOM 867 C CA . ARG B 1 27 ? 5.047 23.828 12.227 1 93.75 27 ARG B CA 1
ATOM 868 C C . ARG B 1 27 ? 4.266 22.766 12.984 1 93.75 27 ARG B C 1
ATOM 870 O O . ARG B 1 27 ? 3.408 23.078 13.812 1 93.75 27 ARG B O 1
ATOM 877 N N . TRP B 1 28 ? 4.543 21.562 12.719 1 94.69 28 TRP B N 1
ATOM 878 C CA . TRP B 1 28 ? 3.896 20.453 13.422 1 94.69 28 TRP B CA 1
ATOM 879 C C . TRP B 1 28 ? 4.133 20.562 14.93 1 94.69 28 TRP B C 1
ATOM 881 O O . TRP B 1 28 ? 3.248 20.234 15.727 1 94.69 28 TRP B O 1
ATOM 891 N N . ARG B 1 29 ? 5.262 21.016 15.328 1 93.25 29 ARG B N 1
ATOM 892 C CA . ARG B 1 29 ? 5.598 21.125 16.75 1 93.25 29 ARG B CA 1
ATOM 893 C C . ARG B 1 29 ? 4.656 22.094 17.453 1 93.25 29 ARG B C 1
ATOM 895 O O . ARG B 1 29 ? 4.469 21.984 18.672 1 93.25 29 ARG B O 1
ATOM 902 N N . LEU B 1 30 ? 3.988 22.984 16.719 1 93.44 30 LEU B N 1
ATOM 903 C CA . LEU B 1 30 ? 3.125 24 17.312 1 93.44 30 LEU B CA 1
ATOM 904 C C . LEU B 1 30 ? 1.71 23.469 17.516 1 93.44 30 LEU B C 1
ATOM 906 O O . LEU B 1 30 ? 0.89 24.094 18.188 1 93.44 30 LEU B O 1
ATOM 910 N N . VAL B 1 31 ? 1.407 22.359 16.953 1 93.62 31 VAL B N 1
ATOM 911 C CA . VAL B 1 31 ? 0.092 21.734 17.094 1 93.62 31 VAL B CA 1
ATOM 912 C C . VAL B 1 31 ? -0.081 21.203 18.5 1 93.62 31 VAL B C 1
ATOM 914 O O . VAL B 1 31 ? 0.854 20.641 19.078 1 93.62 31 VAL B O 1
ATOM 917 N N . PRO B 1 32 ? -1.208 21.344 19.031 1 94.06 32 PRO B N 1
ATOM 918 C CA . PRO B 1 32 ? -1.452 20.875 20.391 1 94.06 32 PRO B CA 1
ATOM 919 C C . PRO B 1 32 ? -1.223 19.375 20.547 1 94.06 32 PRO B C 1
ATOM 921 O O . PRO B 1 32 ? -1.555 18.594 19.656 1 94.06 32 PRO B O 1
ATOM 924 N N . VAL B 1 33 ? -0.807 18.906 21.688 1 93.44 33 VAL B N 1
ATOM 925 C CA . VAL B 1 33 ? -0.398 17.531 21.969 1 93.44 33 VAL B CA 1
ATOM 926 C C . VAL B 1 33 ? -1.596 16.594 21.828 1 93.44 33 VAL B C 1
ATOM 928 O O . VAL B 1 33 ? -1.47 15.492 21.297 1 93.44 33 VAL B O 1
ATOM 931 N N . GLU B 1 34 ? -2.73 17.047 22.297 1 94.81 34 GLU B N 1
ATOM 932 C CA . GLU B 1 34 ? -3.926 16.219 22.234 1 94.81 34 GLU B CA 1
ATOM 933 C C . GLU B 1 34 ? -4.34 15.922 20.797 1 94.81 34 GLU B C 1
ATOM 935 O O . GLU B 1 34 ? -4.707 14.797 20.469 1 94.81 34 GLU B O 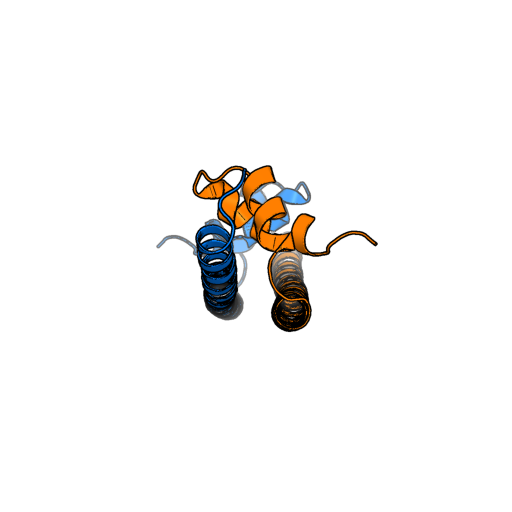1
ATOM 940 N N . THR B 1 35 ? -4.254 16.938 19.984 1 95.75 35 THR B N 1
ATOM 941 C CA . THR B 1 35 ? -4.555 16.781 18.562 1 95.75 35 THR B CA 1
ATOM 942 C C . THR B 1 35 ? -3.559 15.836 17.906 1 95.75 35 THR B C 1
ATOM 944 O O . THR B 1 35 ? -3.947 14.961 17.125 1 95.75 35 THR B O 1
ATOM 947 N N . LYS B 1 36 ? -2.289 15.945 18.203 1 96 36 LYS B N 1
ATOM 948 C CA . LYS B 1 36 ? -1.251 15.078 17.656 1 96 36 LYS B CA 1
ATOM 949 C C . LYS B 1 36 ? -1.505 13.617 18.047 1 96 36 LYS B C 1
ATOM 951 O O . LYS B 1 36 ? -1.277 12.711 17.234 1 96 36 LYS B O 1
ATOM 956 N N . ARG B 1 37 ? -1.963 13.461 19.203 1 96.06 37 ARG B N 1
ATOM 957 C CA . ARG B 1 37 ? -2.217 12.102 19.688 1 96.06 37 ARG B CA 1
ATOM 958 C C . ARG B 1 37 ? -3.316 11.438 18.859 1 96.06 37 ARG B C 1
ATOM 960 O O . ARG B 1 37 ? -3.217 10.25 18.531 1 96.06 37 ARG B O 1
ATOM 967 N N . LYS B 1 38 ? -4.32 12.18 18.547 1 97 38 LYS B N 1
ATOM 968 C CA . LYS B 1 38 ? -5.418 11.648 17.75 1 97 38 LYS B CA 1
ATOM 969 C C . LYS B 1 38 ? -4.938 11.273 16.344 1 97 38 LYS B C 1
ATOM 971 O O . LYS B 1 38 ? -5.309 10.219 15.82 1 97 38 LYS B O 1
ATOM 976 N N . VAL B 1 39 ? -4.121 12.078 15.781 1 96.88 39 VAL B N 1
ATOM 977 C CA . VAL B 1 39 ? -3.572 11.812 14.453 1 96.88 39 VAL B CA 1
ATOM 978 C C . VAL B 1 39 ? -2.668 10.586 14.508 1 96.88 39 VAL B C 1
ATOM 980 O O . VAL B 1 39 ? -2.725 9.727 13.625 1 96.88 39 VAL B O 1
ATOM 983 N N . GLU B 1 40 ? -1.911 10.555 15.547 1 96.62 40 GLU B N 1
ATOM 984 C CA . GLU B 1 40 ? -1.009 9.414 15.711 1 96.62 40 GLU B CA 1
ATOM 985 C C . GLU B 1 40 ? -1.782 8.102 15.758 1 96.62 40 GLU B C 1
ATOM 987 O O . GLU B 1 40 ? -1.365 7.109 15.164 1 96.62 40 GLU B O 1
ATOM 992 N N . GLU B 1 41 ? -2.834 8.117 16.469 1 96.62 41 GLU B N 1
ATOM 993 C CA . GLU B 1 41 ? -3.658 6.918 16.578 1 96.62 41 GLU B CA 1
ATOM 994 C C . GLU B 1 41 ? -4.195 6.492 15.211 1 96.62 41 GLU B C 1
ATOM 996 O O . GLU B 1 41 ? -4.199 5.305 14.883 1 96.62 41 GLU B O 1
ATOM 1001 N N . LYS B 1 42 ? -4.613 7.438 14.477 1 96.62 42 LYS B N 1
ATOM 1002 C CA . LYS B 1 42 ? -5.09 7.145 13.125 1 96.62 42 LYS B CA 1
ATOM 1003 C C . LYS B 1 42 ? -3.975 6.555 12.266 1 96.62 42 LYS B C 1
ATOM 1005 O O . LYS B 1 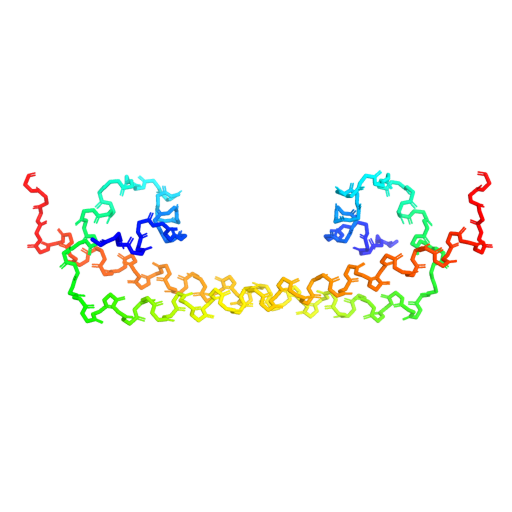42 ? -4.199 5.602 11.516 1 96.62 42 LYS B O 1
ATOM 1010 N N . VAL B 1 43 ? -2.797 7.094 12.352 1 96 43 VAL B N 1
ATOM 1011 C CA . VAL B 1 43 ? -1.657 6.645 11.562 1 96 43 VAL B CA 1
ATOM 1012 C C . VAL B 1 43 ? -1.277 5.223 11.961 1 96 43 VAL B C 1
ATOM 1014 O O . VAL B 1 43 ? -0.998 4.383 11.102 1 96 43 VAL B O 1
ATOM 1017 N N . LYS B 1 44 ? -1.31 5.039 13.25 1 95.62 44 LYS B N 1
ATOM 1018 C CA . LYS B 1 44 ? -0.989 3.699 13.734 1 95.62 44 LYS B CA 1
ATOM 1019 C C . LYS B 1 44 ? -2 2.676 13.227 1 95.62 44 LYS B C 1
ATOM 1021 O O . LYS B 1 44 ? -1.627 1.566 12.836 1 95.62 44 LYS B O 1
ATOM 1026 N N . MET B 1 45 ? -3.234 3.053 13.195 1 94.56 45 MET B N 1
ATOM 1027 C CA . MET B 1 45 ? -4.277 2.17 12.68 1 94.56 45 MET B CA 1
ATOM 1028 C C . MET B 1 45 ? -4.078 1.908 11.188 1 94.56 45 MET B C 1
ATOM 1030 O O . MET B 1 45 ? -4.234 0.776 10.727 1 94.56 45 MET B O 1
ATOM 1034 N N . LEU B 1 46 ? -3.736 2.902 10.523 1 93.69 46 LEU B N 1
ATOM 1035 C CA . LEU B 1 46 ? -3.48 2.764 9.094 1 93.69 46 LEU B CA 1
ATOM 1036 C C . LEU B 1 46 ? -2.285 1.85 8.836 1 93.69 46 LEU B C 1
ATOM 1038 O O . LEU B 1 46 ? -2.311 1.027 7.922 1 93.69 46 LEU B O 1
ATOM 1042 N N . GLN B 1 47 ? -1.249 1.989 9.602 1 92.44 47 GLN B N 1
ATOM 1043 C CA . GLN B 1 47 ? -0.065 1.148 9.469 1 92.44 47 GLN B CA 1
ATOM 1044 C C . GLN B 1 47 ? -0.399 -0.318 9.727 1 92.44 47 GLN B C 1
ATOM 1046 O O . GL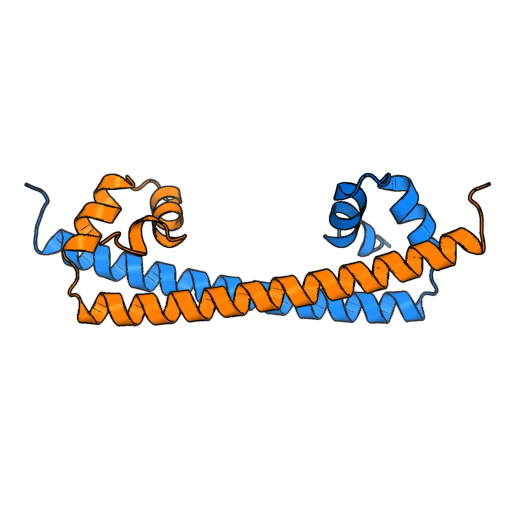N B 1 47 ? 0.106 -1.205 9.039 1 92.44 47 GLN B O 1
ATOM 1051 N N . ALA B 1 48 ? -1.22 -0.497 10.711 1 92.5 48 ALA B N 1
ATOM 1052 C CA . ALA B 1 48 ? -1.65 -1.865 10.984 1 92.5 48 ALA B CA 1
ATOM 1053 C C . ALA B 1 48 ? -2.396 -2.455 9.797 1 92.5 48 ALA B C 1
ATOM 1055 O O . ALA B 1 48 ? -2.178 -3.613 9.43 1 92.5 48 ALA B O 1
ATOM 1056 N N . LYS B 1 49 ? -3.234 -1.682 9.195 1 91.69 49 LYS B N 1
ATOM 1057 C CA . LYS B 1 49 ? -3.969 -2.121 8.008 1 91.69 49 LYS B CA 1
ATOM 1058 C C . LYS B 1 49 ? -3.021 -2.395 6.844 1 91.69 49 LYS B C 1
ATOM 1060 O O . LYS B 1 49 ? -3.244 -3.32 6.062 1 91.69 49 LYS B O 1
ATOM 1065 N N . GLU B 1 50 ? -2.039 -1.573 6.711 1 89.94 50 GLU B N 1
ATOM 1066 C CA . GLU B 1 50 ? -1.046 -1.765 5.656 1 89.94 50 GLU B CA 1
ATOM 1067 C C . GLU B 1 50 ? -0.357 -3.121 5.785 1 89.94 50 GLU B C 1
ATOM 1069 O O . GLU B 1 50 ? -0.138 -3.811 4.789 1 89.94 50 GLU B O 1
ATOM 1074 N N . ILE B 1 51 ? -0.047 -3.447 6.996 1 91.88 51 ILE B N 1
ATOM 1075 C CA . ILE B 1 51 ? 0.603 -4.73 7.242 1 91.88 51 ILE B CA 1
ATOM 1076 C C . ILE B 1 51 ? -0.338 -5.867 6.852 1 91.88 51 ILE B C 1
ATOM 1078 O O . ILE B 1 51 ? 0.091 -6.867 6.266 1 91.88 51 ILE B O 1
ATOM 1082 N N . GLU B 1 52 ? -1.609 -5.695 7.156 1 90.38 52 GLU B N 1
ATOM 1083 C CA . GLU B 1 52 ? -2.605 -6.691 6.77 1 90.38 52 GLU B CA 1
ATOM 1084 C C . GLU B 1 52 ? -2.688 -6.832 5.254 1 90.38 52 GLU B C 1
ATOM 1086 O O . GLU B 1 52 ? -2.809 -7.941 4.734 1 90.38 52 GLU B O 1
ATOM 1091 N N . PHE B 1 53 ? -2.543 -5.738 4.605 1 90.06 53 PHE B N 1
ATOM 1092 C CA . PHE B 1 53 ? -2.541 -5.742 3.148 1 90.06 53 PHE B CA 1
ATOM 1093 C C . PHE B 1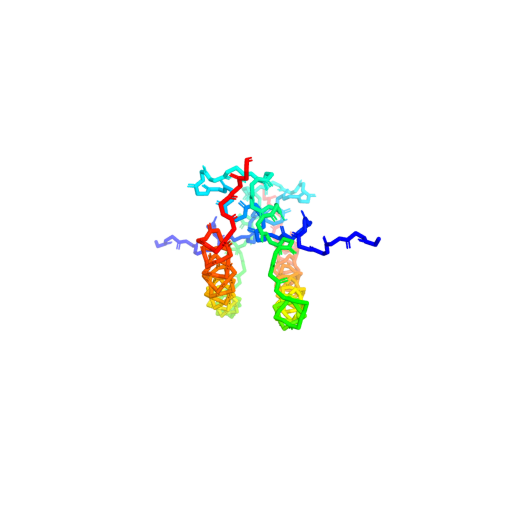 53 ? -1.341 -6.516 2.611 1 90.06 53 PHE B C 1
ATOM 1095 O O . PHE B 1 53 ? -1.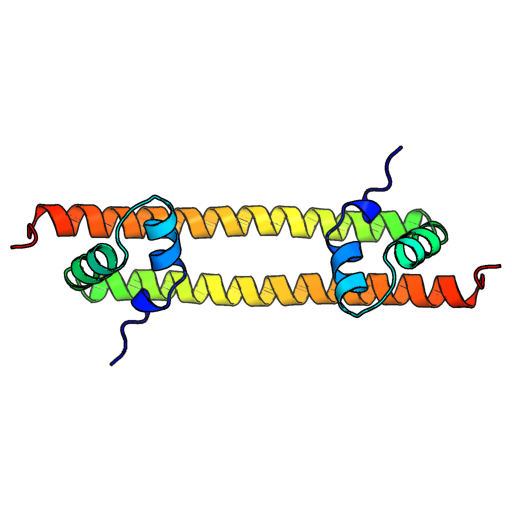473 -7.301 1.671 1 90.06 53 PHE B O 1
ATOM 1102 N N . VAL B 1 54 ? -0.289 -6.27 3.17 1 90.44 54 VAL B N 1
ATOM 1103 C CA . VAL B 1 54 ? 0.926 -6.961 2.752 1 90.44 54 VAL B CA 1
ATOM 1104 C C . VAL B 1 54 ? 0.769 -8.461 2.975 1 90.44 54 VAL B C 1
ATOM 1106 O O . VAL B 1 54 ? 1.163 -9.266 2.127 1 90.44 54 VAL B O 1
ATOM 1109 N N . LEU B 1 55 ? 0.13 -8.82 4.039 1 94.62 55 LEU B N 1
ATOM 1110 C CA . LEU B 1 55 ? -0.125 -10.227 4.324 1 94.62 55 LEU B CA 1
ATOM 1111 C C . LEU B 1 55 ? -1.004 -10.852 3.246 1 94.62 55 LEU B C 1
ATOM 1113 O O . LEU B 1 55 ? -0.698 -11.93 2.736 1 94.62 55 LEU B O 1
ATOM 1117 N N . GLN B 1 56 ? -2.037 -10.156 2.867 1 94.12 56 GLN B N 1
ATOM 1118 C CA . GLN B 1 56 ? -2.941 -10.656 1.837 1 94.12 56 GLN B CA 1
ATOM 1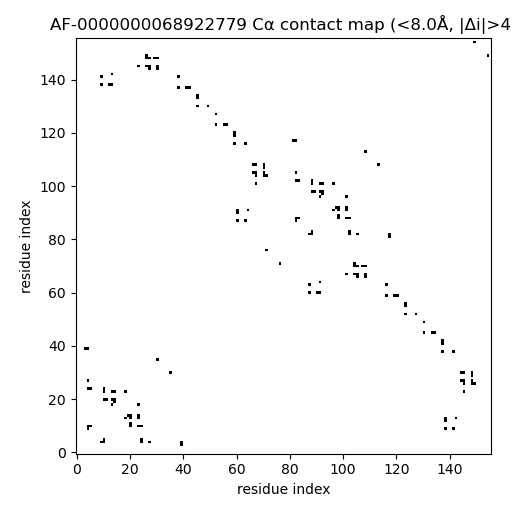119 C C . GLN B 1 56 ? -2.227 -10.797 0.497 1 94.12 56 GLN B C 1
ATOM 1121 O O . GLN B 1 56 ? -2.404 -11.797 -0.206 1 94.12 56 GLN B O 1
ATOM 1126 N N . LYS B 1 57 ? -1.394 -9.836 0.13 1 94.94 57 LYS B N 1
ATOM 1127 C CA . LYS B 1 57 ? -0.633 -9.891 -1.115 1 94.94 57 LYS B CA 1
ATOM 1128 C C . LYS B 1 57 ? 0.301 -11.094 -1.138 1 94.94 57 LYS B C 1
ATOM 1130 O O . LYS B 1 57 ? 0.446 -11.758 -2.168 1 94.94 57 LYS B O 1
ATOM 1135 N N . THR B 1 58 ? 0.924 -11.336 0.031 1 95.94 58 THR B N 1
ATOM 1136 C CA . THR B 1 58 ? 1.878 -12.438 0.093 1 95.94 58 THR B CA 1
ATOM 1137 C C . THR B 1 58 ? 1.16 -13.781 -0.008 1 95.94 58 THR B C 1
ATOM 1139 O O . THR B 1 58 ? 1.703 -14.742 -0.56 1 95.94 58 THR B O 1
ATOM 1142 N N . GLU B 1 59 ? -0.049 -13.812 0.481 1 96.44 59 GLU B N 1
ATOM 1143 C CA . GLU B 1 59 ? -0.84 -15.031 0.36 1 96.44 59 GLU B CA 1
ATOM 1144 C C . GLU B 1 59 ? -1.183 -15.328 -1.098 1 96.44 59 GLU B C 1
ATOM 1146 O O . GLU B 1 59 ? -1.062 -16.469 -1.552 1 96.44 59 GLU B O 1
ATOM 1151 N N . ILE B 1 60 ? -1.571 -14.297 -1.795 1 96.56 60 ILE B N 1
ATOM 1152 C CA . ILE B 1 60 ? -1.894 -14.469 -3.207 1 96.56 60 ILE B CA 1
ATOM 1153 C C . ILE B 1 60 ? -0.631 -14.844 -3.982 1 96.56 60 ILE B C 1
ATOM 1155 O O . ILE B 1 60 ? -0.66 -15.727 -4.84 1 96.56 60 ILE B O 1
ATOM 1159 N N . LEU B 1 61 ? 0.438 -14.195 -3.637 1 96.81 61 LEU B N 1
ATOM 1160 C CA . LEU B 1 61 ? 1.715 -14.508 -4.27 1 96.81 61 LEU B CA 1
ATOM 1161 C C . LEU B 1 61 ? 2.094 -15.969 -4.043 1 96.81 61 LEU B C 1
ATOM 1163 O O . LEU B 1 61 ? 2.537 -16.656 -4.965 1 96.81 61 LEU B O 1
ATOM 1167 N N . HIS B 1 62 ? 1.898 -16.438 -2.809 1 97.31 62 HIS B N 1
ATOM 1168 C CA . HIS B 1 62 ? 2.188 -17.828 -2.48 1 97.31 62 HIS B CA 1
ATOM 1169 C C . HIS B 1 62 ? 1.316 -18.781 -3.295 1 97.31 62 HIS B C 1
ATOM 1171 O O . HIS B 1 62 ? 1.812 -19.766 -3.844 1 97.31 62 HIS B O 1
ATOM 1177 N N . GLU B 1 63 ? 0.072 -18.516 -3.369 1 97.19 63 GLU B N 1
ATOM 1178 C CA . GLU B 1 63 ? -0.865 -19.344 -4.129 1 97.19 63 GLU B CA 1
ATOM 1179 C C . GLU B 1 63 ? -0.464 -19.422 -5.602 1 97.19 63 GLU B C 1
ATOM 1181 O O . GLU B 1 63 ? -0.364 -20.516 -6.168 1 97.19 63 GLU B O 1
ATOM 1186 N N . VAL B 1 64 ? -0.175 -18.266 -6.188 1 97.25 64 VAL B N 1
ATOM 1187 C CA . VAL B 1 64 ? 0.134 -18.188 -7.609 1 97.25 64 VAL B CA 1
ATOM 1188 C C . VAL B 1 64 ? 1.462 -18.891 -7.887 1 97.25 64 VAL B C 1
ATOM 1190 O O . VAL B 1 64 ? 1.586 -19.625 -8.867 1 97.25 64 VAL B O 1
ATOM 1193 N N . THR B 1 65 ? 2.416 -18.625 -7.004 1 97 65 THR B N 1
ATOM 1194 C CA . THR B 1 65 ? 3.707 -19.297 -7.176 1 97 65 THR B CA 1
ATOM 1195 C C . THR B 1 65 ? 3.551 -20.812 -7.105 1 97 65 THR B C 1
ATOM 1197 O O . THR B 1 65 ? 4.184 -21.531 -7.871 1 97 65 THR B O 1
ATOM 1200 N N . SER B 1 66 ? 2.662 -21.25 -6.238 1 96.31 66 SER B N 1
ATOM 1201 C CA . SER B 1 66 ? 2.395 -22.688 -6.117 1 96.31 66 SER B CA 1
ATOM 1202 C C . SER B 1 66 ? 1.76 -23.234 -7.391 1 96.31 66 SER B C 1
ATOM 1204 O O . SER B 1 66 ? 2.123 -24.328 -7.852 1 96.31 66 SER B O 1
ATOM 1206 N N . LEU B 1 67 ? 0.848 -22.547 -7.957 1 96.12 67 LEU B N 1
ATOM 1207 C CA . LEU B 1 67 ? 0.195 -22.953 -9.195 1 96.12 67 LEU B CA 1
ATOM 1208 C C . LEU B 1 67 ? 1.202 -23.047 -10.336 1 96.12 67 LEU B C 1
ATOM 1210 O O . LEU B 1 67 ? 1.179 -24 -11.117 1 96.12 67 LEU B O 1
ATOM 1214 N N . ILE B 1 68 ? 2.105 -22.125 -10.453 1 95.12 68 ILE B N 1
ATOM 1215 C CA . ILE B 1 68 ? 3.127 -22.078 -11.492 1 95.12 68 ILE B CA 1
ATOM 1216 C C . ILE B 1 68 ? 4.09 -23.25 -11.32 1 95.12 68 ILE B C 1
ATOM 1218 O O . ILE B 1 68 ? 4.469 -23.906 -12.289 1 95.12 68 ILE B O 1
ATOM 1222 N N . ALA B 1 69 ? 4.457 -23.484 -10.039 1 93.81 69 ALA B N 1
ATOM 1223 C CA . ALA B 1 69 ? 5.324 -24.625 -9.75 1 93.81 69 ALA B CA 1
ATOM 1224 C C . ALA B 1 69 ? 4.684 -25.922 -10.211 1 93.81 69 ALA B C 1
ATOM 1226 O O . ALA B 1 69 ? 5.34 -26.766 -10.828 1 93.81 69 ALA B O 1
ATOM 1227 N N . GLU B 1 70 ? 3.441 -26.141 -9.977 1 93.44 70 GLU B N 1
ATOM 1228 C CA . GLU B 1 70 ? 2.725 -27.344 -10.375 1 93.44 70 GLU B CA 1
ATOM 1229 C C . GLU B 1 70 ? 2.643 -27.469 -11.891 1 93.44 70 GLU B C 1
ATOM 1231 O O . GLU B 1 70 ? 2.861 -28.547 -12.445 1 93.44 70 GLU B O 1
ATOM 1236 N N . ALA B 1 71 ? 2.383 -26.344 -12.547 1 91.62 71 ALA B N 1
ATOM 1237 C CA . ALA B 1 71 ? 2.309 -26.328 -14.008 1 91.62 71 ALA B CA 1
ATOM 1238 C C . ALA B 1 71 ? 3.662 -26.672 -14.625 1 91.62 71 ALA B C 1
ATOM 1240 O O . ALA B 1 71 ? 3.727 -27.234 -15.719 1 91.62 71 ALA B O 1
ATOM 1241 N N . SER B 1 72 ? 4.723 -26.234 -13.992 1 87.94 72 SER B N 1
ATOM 1242 C CA . SER B 1 72 ? 6.082 -26.469 -14.477 1 87.94 72 SER B CA 1
ATOM 1243 C C . SER B 1 72 ? 6.469 -27.938 -14.367 1 87.94 72 SER B C 1
ATOM 1245 O O . SER B 1 72 ? 7.328 -28.422 -15.109 1 87.94 72 SER B O 1
ATOM 1247 N N . LYS B 1 73 ? 5.945 -28.625 -13.492 1 89.56 73 LYS B N 1
ATOM 1248 C CA . LYS B 1 73 ? 6.223 -30.047 -13.32 1 89.56 73 LYS B CA 1
ATOM 1249 C C . LYS B 1 73 ? 5.523 -30.875 -14.398 1 89.56 73 LYS B C 1
ATOM 1251 O O . LYS B 1 73 ? 6.086 -31.844 -14.914 1 89.56 73 LYS B O 1
ATOM 1256 N N . ASN B 1 74 ? 4.422 -30.516 -14.727 1 79.75 74 ASN B N 1
ATOM 1257 C CA . ASN B 1 74 ? 3.586 -31.297 -15.633 1 79.75 74 ASN B CA 1
ATOM 1258 C C . ASN B 1 74 ? 3.971 -31.062 -17.094 1 79.75 74 ASN B C 1
ATOM 1260 O O . ASN B 1 74 ? 3.701 -31.906 -17.953 1 79.75 74 ASN B O 1
ATOM 1264 N N . LYS B 1 75 ? 4.438 -29.828 -17.484 1 71.44 75 LYS B N 1
ATOM 1265 C CA . LYS B 1 75 ? 4.863 -29.562 -18.859 1 71.44 75 LYS B CA 1
ATOM 1266 C C . LYS B 1 75 ? 6.215 -28.859 -18.891 1 71.44 75 LYS B C 1
ATOM 1268 O O . LYS B 1 75 ? 6.277 -27.625 -18.953 1 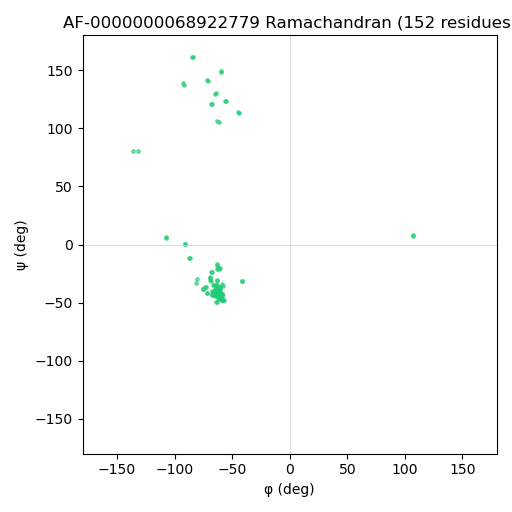71.44 75 LYS B O 1
ATOM 1273 N N . PRO B 1 76 ? 7.305 -29.734 -18.734 1 65.06 76 PRO B N 1
ATOM 1274 C CA . PRO B 1 76 ? 8.609 -29.078 -18.812 1 65.06 76 PRO B CA 1
ATOM 1275 C C . PRO B 1 76 ? 8.797 -28.281 -20.109 1 65.06 76 PRO B C 1
ATOM 1277 O O . PRO B 1 76 ? 8.172 -28.609 -21.125 1 65.06 76 PRO B O 1
ATOM 1280 N N . LEU B 1 77 ? 9.086 -27 -19.984 1 59.31 77 LEU B N 1
ATOM 1281 C CA . LEU B 1 77 ? 9.312 -26.234 -21.203 1 59.31 77 LEU B CA 1
ATOM 1282 C C . LEU B 1 77 ? 10.211 -27 -22.172 1 59.31 77 LEU B C 1
ATOM 1284 O O . LEU B 1 77 ? 11.18 -27.641 -21.75 1 59.31 77 LEU B O 1
ATOM 1288 N N . GLU B 1 78 ? 9.586 -27.375 -23.312 1 51.44 78 GLU B N 1
ATOM 1289 C CA . GLU B 1 78 ? 10.422 -27.969 -24.344 1 51.44 78 GLU B CA 1
ATOM 1290 C C . GLU B 1 78 ? 11.578 -27.047 -24.719 1 51.44 78 GLU B C 1
ATOM 1292 O O . GLU B 1 78 ? 11.453 -25.828 -24.656 1 51.44 78 GLU B O 1
#

Sequence (156 aa):
MYDWFEKSFLVRGIAGFGVDESYVKQRWRLVPVETKRKVEEKVKMLQAKEIEFVLQKTEILHEVTSLIAEASKNKPLEMYDWFEKSFLVRGIAGFGVDESYVKQRWRLVPVETKRKVEEKVKMLQAKEIEFVLQKTEILHEVTSLIAEASKNKPLE

Solvent-accessible surface area (backbone atoms only — not comparable to full-atom values): 8916 Å² total; per-residue (Å²): 133,85,63,70,59,77,76,34,70,57,45,57,55,50,30,72,75,72,44,59,56,68,58,53,54,57,31,50,70,68,48,56,67,71,61,50,50,55,52,48,51,52,50,51,51,49,51,53,50,50,51,52,48,50,52,53,51,50,50,52,47,50,52,52,52,49,52,32,52,56,35,42,68,77,51,62,83,126,133,86,63,69,61,78,76,34,70,57,44,58,56,51,29,71,74,72,43,59,55,68,58,52,54,58,31,49,70,66,48,56,67,70,61,52,50,55,52,48,52,52,51,52,51,49,51,53,51,50,52,51,48,51,52,53,51,51,51,52,46,50,52,51,52,50,51,32,53,54,34,44,68,76,51,61,80,126

Foldseek 3Di:
DDQPVLPDVVLVVVCVVPDDSVVVVVVVVVDDPVVSVVVVVVRVVVVVVVVVVVVVVVVVVVVVVVVVVVVCVVDPDD/DDLPVLPAVVLVVVCVVPDDSVVVVVVVVVDDPVVSVVVVVVRVVVVVVVVVVVVVVVVVVVVVVVVVVVVCVVDPDD

pLDDT: mean 91.19, std 9.5, range [50.28, 97.31]

InterPro domains:
  IPR053933 Glabrous enhancer-binding protein-like, C-terminal domain [PF22757] (3-70)

Radius of gyration: 22.06 Å; Cα contacts (8 Å, |Δi|>4): 90; chains: 2; bounding box: 26×66×48 Å

Organism: Brassica napus (NCBI:txid3708)

Secondary structure (DSSP, 8-state):
---GGGGSHHHHHHHTTT--HHHHHHHHTTS-HHHHHHHHHHHHHHHHHHHHHHHHHHHHHHHHHHHHHHHHHHS---/---GGGGSHHHHHHHTTT--HHHHHHHHTTS-HHHHHHHHHHHHHHHHHHHHHHHHHHHHHHHHHHHHHHHHHHS---